Protein AF-A0A257RRU3-F1 (afdb_monomer_lite)

Foldseek 3Di:
DDQQDWQAWAFPDLPDLPTATQWTHDPVPDDIDGQVVVQVVCVVPPDPPPDDDDQKDWDDDPPDDIGIFGHPPNDTHSVNSVHHHDDD

Radius of gyration: 12.7 Å; chains: 1; bounding box: 30×25×32 Å

Sequence (88 aa):
MANCQITCITKPNVNSSHEHITHVGNPSVPWKLTVEQVIQNIDSNVDPRNGKTAYVGVQRPAGRRAYIQTYADGDWNNNLLSLNQCPL

pLDDT: mean 74.08, std 13.43, range [35.03, 88.19]

Structure (mmCIF, N/CA/C/O backbone):
data_AF-A0A257RRU3-F1
#
_entry.id   AF-A0A257RRU3-F1
#
loop_
_atom_site.group_PDB
_atom_site.id
_atom_site.type_symbol
_atom_site.label_atom_id
_atom_site.label_alt_id
_atom_site.label_comp_id
_atom_site.label_asym_id
_atom_site.label_entity_id
_atom_site.label_seq_id
_atom_site.pdbx_PDB_ins_code
_atom_site.Cartn_x
_atom_site.Cartn_y
_atom_site.Cartn_z
_atom_site.occupancy
_atom_site.B_iso_or_equiv
_atom_site.auth_seq_id
_atom_site.auth_comp_id
_atom_site.auth_asym_id
_atom_site.auth_atom_id
_atom_site.pdbx_PDB_model_num
ATOM 1 N N . MET A 1 1 ? -3.128 1.799 -21.212 1.00 42.00 1 MET A N 1
ATOM 2 C CA . MET A 1 1 ? -3.373 1.340 -19.829 1.00 42.00 1 MET A CA 1
ATOM 3 C C . MET A 1 1 ? -2.031 1.338 -19.125 1.00 42.00 1 MET A C 1
ATOM 5 O O . MET A 1 1 ? -1.135 0.638 -19.579 1.00 42.00 1 MET A O 1
ATOM 9 N N . ALA A 1 2 ? -1.844 2.201 -18.130 1.00 49.31 2 ALA A N 1
ATOM 10 C CA . ALA A 1 2 ? -0.610 2.229 -17.355 1.00 49.31 2 ALA A CA 1
ATOM 11 C C . ALA A 1 2 ? -0.738 1.198 -16.230 1.00 49.31 2 ALA A C 1
ATOM 13 O O . ALA A 1 2 ? -1.602 1.329 -15.367 1.00 49.31 2 ALA A O 1
ATOM 14 N N . ASN A 1 3 ? 0.088 0.154 -16.262 1.00 56.59 3 ASN A N 1
ATOM 15 C CA . ASN A 1 3 ? 0.179 -0.786 -15.154 1.00 56.59 3 ASN A CA 1
ATOM 16 C C . ASN A 1 3 ? 0.937 -0.091 -14.014 1.00 56.59 3 ASN A C 1
ATOM 18 O O . ASN A 1 3 ? 2.165 -0.015 -14.039 1.00 56.59 3 ASN A O 1
ATOM 22 N N . CYS A 1 4 ? 0.219 0.450 -13.028 1.00 63.72 4 CYS A N 1
ATOM 23 C CA . CYS A 1 4 ? 0.828 0.997 -11.815 1.00 63.72 4 CYS A CA 1
ATOM 24 C C . CYS A 1 4 ? 1.284 -0.153 -10.909 1.00 63.72 4 CYS A C 1
ATOM 26 O O . CYS A 1 4 ? 0.560 -0.595 -10.020 1.00 63.72 4 CYS A O 1
ATOM 28 N N . GLN A 1 5 ? 2.488 -0.669 -11.152 1.00 74.31 5 GLN A N 1
ATOM 29 C CA . GLN A 1 5 ? 3.081 -1.708 -10.315 1.00 74.31 5 GLN A CA 1
ATOM 30 C C . GLN A 1 5 ? 3.611 -1.098 -9.016 1.00 74.31 5 GLN A C 1
ATOM 32 O O . GLN A 1 5 ? 4.532 -0.286 -9.061 1.00 74.31 5 GLN A O 1
ATOM 37 N N . ILE A 1 6 ? 3.070 -1.519 -7.872 1.00 79.06 6 ILE A N 1
ATOM 38 C CA . ILE A 1 6 ? 3.619 -1.189 -6.552 1.00 79.06 6 ILE A CA 1
ATOM 39 C C . ILE A 1 6 ? 4.837 -2.080 -6.298 1.00 79.06 6 ILE A C 1
ATOM 41 O O . ILE A 1 6 ? 4.730 -3.304 -6.348 1.00 79.06 6 ILE A O 1
ATOM 45 N N . THR A 1 7 ? 5.984 -1.471 -6.012 1.00 82.44 7 THR A N 1
ATOM 46 C CA . THR A 1 7 ? 7.230 -2.182 -5.668 1.00 82.44 7 THR A CA 1
ATOM 47 C C . THR A 1 7 ? 7.798 -1.750 -4.316 1.00 82.44 7 THR A C 1
ATOM 49 O O . THR A 1 7 ? 8.727 -2.380 -3.814 1.00 82.44 7 THR A O 1
ATOM 52 N N . CYS A 1 8 ? 7.214 -0.728 -3.686 1.00 83.81 8 CYS A N 1
ATOM 53 C CA . CYS A 1 8 ? 7.547 -0.296 -2.334 1.00 83.81 8 CYS A CA 1
ATOM 54 C C . CYS A 1 8 ? 6.302 0.162 -1.558 1.00 83.81 8 CYS A C 1
ATOM 56 O O . CYS A 1 8 ? 5.305 0.589 -2.150 1.00 83.81 8 CYS A O 1
ATOM 58 N N . ILE A 1 9 ? 6.379 0.115 -0.227 1.00 86.69 9 ILE A N 1
ATOM 59 C CA . ILE A 1 9 ? 5.353 0.639 0.687 1.00 86.69 9 ILE A CA 1
ATOM 60 C C . ILE A 1 9 ? 5.980 1.548 1.745 1.00 86.69 9 ILE A C 1
ATOM 62 O O . ILE A 1 9 ? 7.163 1.451 2.029 1.00 86.69 9 ILE A O 1
ATOM 66 N N . THR A 1 10 ? 5.201 2.403 2.396 1.00 88.00 10 THR A N 1
ATOM 67 C CA . THR A 1 10 ? 5.632 3.137 3.595 1.00 88.00 10 THR A CA 1
ATOM 68 C C . THR A 1 10 ? 4.714 2.777 4.752 1.00 88.00 10 THR A C 1
ATOM 70 O O . THR A 1 10 ? 3.503 2.993 4.672 1.00 88.00 10 THR A O 1
ATOM 73 N N . LYS A 1 11 ? 5.288 2.273 5.846 1.00 85.69 11 LYS A N 1
ATOM 74 C CA . LYS A 1 11 ? 4.594 2.000 7.114 1.00 85.69 11 LYS A CA 1
ATOM 75 C C . LYS A 1 11 ? 5.348 2.652 8.283 1.00 85.69 11 LYS A C 1
ATOM 77 O O . LYS A 1 11 ? 6.576 2.709 8.211 1.00 85.69 11 LYS A O 1
ATOM 82 N N . PRO A 1 12 ? 4.663 3.155 9.327 1.00 80.50 12 PRO A N 1
ATOM 83 C CA . PRO A 1 12 ? 5.323 3.812 10.458 1.00 80.50 12 PRO A CA 1
ATOM 84 C C . PRO A 1 12 ? 6.327 2.890 11.158 1.00 80.50 12 PRO A C 1
ATOM 86 O O . PRO A 1 12 ? 7.461 3.293 11.405 1.00 80.50 12 PRO A O 1
ATOM 89 N N . ASN A 1 13 ? 5.952 1.628 11.396 1.00 79.81 13 ASN A 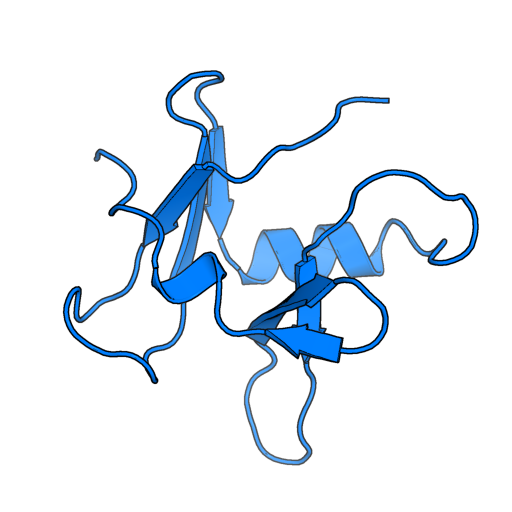N 1
ATOM 90 C CA . ASN A 1 13 ? 6.867 0.601 11.888 1.00 79.81 13 ASN A CA 1
ATOM 91 C C . ASN A 1 13 ? 7.234 -0.423 10.796 1.00 79.81 13 ASN A C 1
ATOM 93 O O . ASN A 1 13 ? 6.437 -1.278 10.400 1.00 79.81 13 ASN A O 1
ATOM 97 N N . VAL A 1 14 ? 8.493 -0.366 10.350 1.00 72.12 14 VAL A N 1
ATOM 98 C CA . VAL A 1 14 ? 9.059 -1.204 9.277 1.00 72.12 14 VAL A CA 1
ATOM 99 C C . VAL A 1 14 ? 9.040 -2.710 9.566 1.00 72.12 14 VAL A C 1
ATOM 101 O O . VAL A 1 14 ? 8.951 -3.505 8.632 1.00 72.12 14 VAL A O 1
ATOM 104 N N . ASN A 1 15 ? 9.044 -3.114 10.835 1.00 73.12 15 ASN A N 1
ATOM 105 C CA . ASN A 1 15 ? 9.124 -4.525 11.224 1.00 73.12 15 ASN A CA 1
ATOM 106 C C . ASN A 1 15 ? 7.757 -5.149 11.528 1.00 73.12 15 ASN A C 1
ATOM 108 O O . ASN A 1 15 ? 7.671 -6.347 11.777 1.00 73.12 15 ASN A O 1
ATOM 112 N N . SER A 1 16 ? 6.677 -4.365 11.514 1.00 73.62 16 SER A N 1
ATOM 113 C CA . SER A 1 16 ? 5.348 -4.890 11.824 1.00 73.62 16 SER A CA 1
ATOM 114 C C . SER A 1 16 ? 4.694 -5.552 10.614 1.00 73.62 16 SER A C 1
ATOM 116 O O . SER A 1 16 ? 4.710 -5.013 9.500 1.00 73.62 16 SER A O 1
ATOM 118 N N . SER A 1 17 ? 4.057 -6.694 10.864 1.00 67.44 17 SER A N 1
ATOM 119 C CA . SER A 1 17 ? 3.191 -7.420 9.933 1.00 67.44 17 SER A CA 1
ATOM 120 C C . SER A 1 17 ? 1.719 -7.007 10.027 1.00 67.44 17 SER A C 1
ATOM 122 O O . SER A 1 17 ? 0.903 -7.564 9.305 1.00 67.44 17 SER A O 1
ATOM 124 N N . HIS A 1 18 ? 1.360 -6.070 10.913 1.00 66.44 18 HIS A N 1
ATOM 125 C CA . HIS A 1 18 ? -0.030 -5.637 11.142 1.00 66.44 18 HIS A CA 1
ATOM 126 C C . HIS A 1 18 ? -0.220 -4.112 11.060 1.00 66.44 18 HIS A C 1
ATOM 128 O O . HIS A 1 18 ? -1.285 -3.603 11.399 1.00 66.44 18 HIS A O 1
ATOM 134 N N . GLU A 1 19 ? 0.807 -3.365 10.652 1.00 71.38 19 GLU A N 1
ATOM 135 C CA . GLU A 1 19 ? 0.720 -1.907 10.538 1.00 71.38 19 GLU A CA 1
ATOM 136 C C . GLU A 1 19 ? -0.038 -1.460 9.290 1.00 71.38 19 GLU A C 1
ATOM 138 O O . GLU A 1 19 ? -0.007 -2.098 8.236 1.00 71.38 19 GLU A O 1
ATOM 143 N N . HIS A 1 20 ? -0.653 -0.287 9.405 1.00 80.56 20 HIS A N 1
ATOM 144 C CA . HIS A 1 20 ? -1.293 0.377 8.285 1.00 80.56 20 HIS A CA 1
ATOM 145 C C . HIS A 1 20 ? -0.239 0.911 7.311 1.00 80.56 20 HIS A C 1
ATOM 147 O O . HIS A 1 20 ? 0.636 1.705 7.668 1.00 80.56 20 HIS A O 1
ATOM 153 N N . ILE A 1 21 ? -0.356 0.501 6.051 1.00 84.81 21 ILE A N 1
ATOM 154 C CA . ILE A 1 21 ? 0.364 1.136 4.951 1.00 84.81 21 ILE A CA 1
ATOM 155 C C . ILE A 1 21 ? -0.162 2.571 4.822 1.00 84.81 21 ILE A C 1
ATOM 157 O O . ILE A 1 21 ? -1.368 2.803 4.853 1.00 84.81 21 ILE A O 1
ATOM 161 N N . THR A 1 22 ? 0.743 3.535 4.689 1.00 88.19 22 THR A N 1
ATOM 162 C CA . THR A 1 22 ? 0.409 4.960 4.513 1.00 88.19 22 THR A CA 1
ATOM 163 C C . THR A 1 22 ? 0.598 5.404 3.071 1.00 88.19 22 THR A C 1
ATOM 165 O O . THR A 1 22 ? -0.226 6.144 2.537 1.00 88.19 22 THR A O 1
ATOM 168 N N . HIS A 1 23 ? 1.657 4.907 2.428 1.00 88.00 23 HIS A N 1
ATOM 169 C CA . HIS A 1 23 ? 1.990 5.210 1.044 1.00 88.00 23 HIS A CA 1
ATOM 170 C C . HIS A 1 23 ? 2.414 3.950 0.304 1.00 88.00 23 HIS A C 1
ATOM 172 O O . HIS A 1 23 ? 2.927 3.006 0.905 1.00 88.00 23 HIS A O 1
ATOM 178 N N . VAL A 1 24 ? 2.248 3.973 -1.010 1.00 85.88 24 VAL A N 1
ATOM 179 C CA . VAL A 1 24 ? 2.763 2.964 -1.934 1.00 85.88 24 VAL A CA 1
ATOM 180 C C . VAL A 1 24 ? 3.411 3.654 -3.120 1.00 85.88 24 VAL A C 1
ATOM 182 O O . VAL A 1 24 ? 3.068 4.794 -3.439 1.00 85.88 24 VAL A O 1
ATOM 185 N N . GLY A 1 25 ? 4.347 2.979 -3.773 1.00 84.81 25 GLY A N 1
ATOM 186 C CA . GLY A 1 25 ? 5.060 3.584 -4.884 1.00 84.81 25 GLY A CA 1
ATOM 187 C C . GLY A 1 25 ? 5.849 2.603 -5.724 1.00 84.81 25 GLY A C 1
ATOM 188 O O . GLY A 1 25 ? 5.841 1.388 -5.494 1.00 84.81 25 GLY A O 1
ATOM 189 N N . ASN A 1 26 ? 6.559 3.180 -6.688 1.00 82.25 26 ASN A N 1
ATOM 190 C CA . ASN A 1 26 ? 7.528 2.480 -7.508 1.00 82.25 26 ASN A CA 1
ATOM 191 C C . ASN A 1 26 ? 8.766 3.362 -7.726 1.00 82.25 26 ASN A C 1
ATOM 193 O O . ASN A 1 26 ? 8.692 4.324 -8.478 1.00 82.25 26 ASN A O 1
ATOM 197 N N . PRO A 1 27 ? 9.923 3.084 -7.107 1.00 79.69 27 PRO A N 1
ATOM 198 C CA . PRO A 1 27 ? 11.125 3.874 -7.368 1.00 79.69 27 PRO A CA 1
ATOM 199 C C . PRO A 1 27 ? 11.663 3.711 -8.798 1.00 79.69 27 PRO A C 1
ATOM 201 O O . PRO A 1 27 ? 12.333 4.612 -9.290 1.00 79.69 27 PRO A O 1
ATOM 204 N N . SER A 1 28 ? 11.369 2.600 -9.487 1.00 79.62 28 SER A N 1
ATOM 205 C CA . SER A 1 28 ? 11.780 2.388 -10.885 1.00 79.62 28 SER A CA 1
ATOM 206 C C . SER A 1 28 ? 10.973 3.231 -11.875 1.00 79.62 28 SER A C 1
ATOM 208 O O . SER A 1 28 ? 11.444 3.501 -12.976 1.00 79.62 28 SER A O 1
ATOM 210 N N . VAL A 1 29 ? 9.769 3.657 -11.489 1.00 79.81 29 VAL A N 1
ATOM 211 C CA . VAL A 1 29 ? 8.938 4.609 -12.232 1.00 79.81 29 VAL A CA 1
ATOM 212 C C . VAL A 1 29 ? 8.465 5.638 -11.212 1.00 79.81 29 VAL A C 1
ATOM 214 O O . VAL A 1 29 ? 7.449 5.386 -10.582 1.00 79.81 29 VAL A O 1
ATOM 217 N N . PRO A 1 30 ? 9.195 6.741 -10.981 1.00 76.88 30 PRO A N 1
ATOM 218 C CA . PRO A 1 30 ? 9.108 7.526 -9.751 1.00 76.88 30 PRO A CA 1
ATOM 219 C C . PRO A 1 30 ? 7.706 8.098 -9.524 1.00 76.88 30 PRO A C 1
ATOM 221 O O . PRO A 1 30 ? 7.344 9.159 -10.030 1.00 76.88 30 PRO A O 1
ATOM 224 N N . TRP A 1 31 ? 6.917 7.381 -8.731 1.00 82.44 31 TRP A N 1
ATOM 225 C CA . TRP A 1 31 ? 5.621 7.815 -8.238 1.00 82.44 31 TRP A CA 1
ATOM 226 C C . TRP A 1 31 ? 5.397 7.268 -6.832 1.00 82.44 31 TRP A C 1
ATOM 228 O O . TRP A 1 31 ? 5.887 6.196 -6.460 1.00 82.44 31 TRP A O 1
ATOM 238 N N . LYS A 1 32 ? 4.633 8.026 -6.049 1.00 84.19 32 LYS A N 1
ATOM 239 C CA . LYS A 1 32 ? 4.239 7.685 -4.686 1.00 84.19 32 LYS A CA 1
ATOM 240 C C . LYS A 1 32 ? 2.841 8.232 -4.443 1.00 84.19 32 LYS A C 1
ATOM 242 O O . LYS A 1 32 ? 2.588 9.400 -4.718 1.00 84.19 32 LYS A O 1
ATOM 247 N N . LEU A 1 33 ? 1.945 7.387 -3.952 1.00 85.44 33 LEU A N 1
ATOM 248 C CA . LEU A 1 33 ? 0.559 7.736 -3.651 1.00 85.44 33 LEU A CA 1
ATOM 249 C C . LEU A 1 33 ? 0.235 7.377 -2.206 1.00 85.44 33 LEU A C 1
ATOM 251 O O . LEU A 1 33 ? 0.775 6.408 -1.664 1.00 85.44 33 LEU A O 1
ATOM 255 N N . THR A 1 34 ? -0.665 8.137 -1.590 1.00 87.69 34 THR A N 1
ATOM 256 C CA . THR A 1 34 ? -1.238 7.761 -0.293 1.00 87.69 34 THR A CA 1
ATOM 257 C C . THR A 1 34 ? -2.212 6.599 -0.468 1.00 87.69 34 THR A C 1
ATOM 259 O O . THR A 1 34 ? -2.808 6.422 -1.532 1.00 87.69 34 THR A O 1
ATOM 262 N N . VAL A 1 35 ? -2.427 5.811 0.586 1.00 85.00 35 VAL A N 1
ATOM 263 C CA . VAL A 1 35 ? -3.453 4.753 0.561 1.00 85.00 35 VAL A CA 1
ATOM 264 C C . VAL A 1 35 ? -4.840 5.317 0.255 1.00 85.00 35 VAL A C 1
ATOM 266 O O . VAL A 1 35 ? -5.597 4.694 -0.478 1.00 85.00 35 VAL A O 1
ATOM 269 N N . GLU A 1 36 ? -5.157 6.518 0.731 1.00 84.94 36 GLU A N 1
ATOM 270 C CA . GLU A 1 36 ? -6.419 7.197 0.419 1.00 84.94 36 GLU A CA 1
ATOM 271 C C . GLU A 1 36 ? -6.557 7.490 -1.081 1.00 84.94 36 GLU A C 1
ATOM 273 O O . GLU A 1 36 ? -7.603 7.208 -1.659 1.00 84.94 36 GLU A O 1
ATOM 278 N N . GLN A 1 37 ? -5.492 7.968 -1.734 1.00 83.56 37 GLN A N 1
ATOM 279 C CA . GLN A 1 37 ? -5.476 8.183 -3.186 1.00 83.56 37 GLN A CA 1
ATOM 280 C C . GLN A 1 37 ? -5.605 6.864 -3.949 1.00 83.56 37 GLN A C 1
ATOM 282 O O . GLN A 1 37 ? -6.313 6.793 -4.948 1.00 83.56 37 GLN A O 1
ATOM 287 N N . VAL A 1 38 ? -4.960 5.794 -3.474 1.00 81.06 38 VAL A N 1
ATOM 288 C CA . VAL A 1 38 ? -5.106 4.455 -4.065 1.00 81.06 38 VAL A CA 1
ATOM 289 C C . VAL A 1 38 ? -6.547 3.967 -3.946 1.00 81.06 38 VAL A C 1
ATOM 291 O O . VAL A 1 38 ? -7.103 3.496 -4.932 1.00 81.06 38 VAL A O 1
ATOM 294 N N . ILE A 1 39 ? -7.171 4.123 -2.775 1.00 82.75 39 ILE A N 1
ATOM 295 C CA . ILE A 1 39 ? -8.576 3.767 -2.549 1.00 82.75 39 ILE A CA 1
ATOM 296 C C . ILE A 1 39 ? -9.482 4.562 -3.490 1.00 82.75 39 ILE A C 1
ATOM 298 O O . ILE A 1 39 ? -10.306 3.963 -4.169 1.00 82.75 39 ILE A O 1
ATOM 302 N N . GLN A 1 40 ? -9.290 5.878 -3.593 1.00 82.06 40 GLN A N 1
ATOM 303 C CA . GLN A 1 40 ? -10.054 6.729 -4.509 1.00 82.06 40 GLN A CA 1
ATOM 304 C C . GLN A 1 40 ? -9.875 6.315 -5.972 1.00 82.06 40 GLN A C 1
ATOM 306 O O . GLN A 1 40 ? -10.848 6.284 -6.722 1.00 82.06 40 GLN A O 1
ATOM 311 N N . ASN A 1 41 ? -8.655 5.962 -6.383 1.00 76.62 41 ASN A N 1
ATOM 312 C CA . ASN A 1 41 ? -8.365 5.509 -7.742 1.00 76.62 41 ASN A CA 1
ATOM 313 C C . ASN A 1 41 ? -9.008 4.151 -8.049 1.00 76.62 41 ASN A C 1
ATOM 315 O O . ASN A 1 41 ? -9.502 3.964 -9.162 1.00 76.62 41 ASN A O 1
ATOM 319 N N . ILE 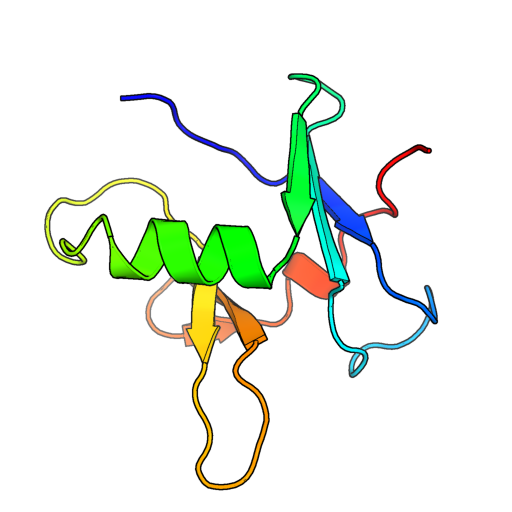A 1 42 ? -9.016 3.226 -7.081 1.00 75.94 42 ILE A N 1
ATOM 320 C CA . ILE A 1 42 ? -9.694 1.923 -7.185 1.00 75.94 42 ILE A CA 1
ATOM 321 C C . ILE A 1 42 ? -11.216 2.119 -7.224 1.00 75.94 42 ILE A C 1
ATOM 323 O O . ILE A 1 42 ? -11.883 1.520 -8.062 1.00 75.94 42 ILE A O 1
ATOM 327 N N . ASP A 1 43 ? -11.759 2.998 -6.380 1.00 75.00 43 ASP A N 1
ATOM 328 C CA . ASP A 1 43 ? -13.189 3.330 -6.353 1.00 75.00 43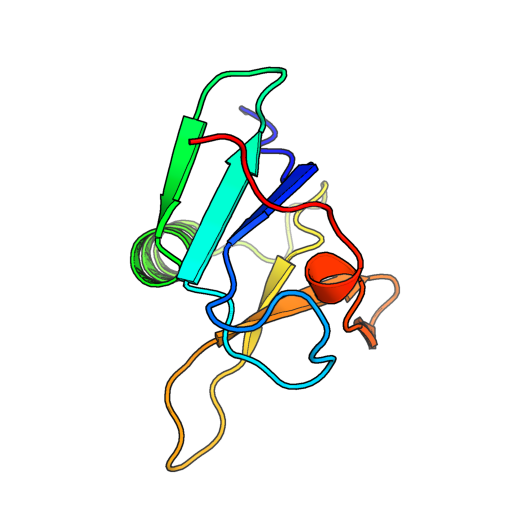 ASP A CA 1
ATOM 329 C C . ASP A 1 43 ? -13.648 4.071 -7.611 1.00 75.00 43 ASP A C 1
ATOM 331 O O . ASP A 1 43 ? -14.801 3.941 -8.008 1.00 75.00 43 ASP A O 1
ATOM 335 N N . SER A 1 44 ? -12.761 4.836 -8.252 1.00 72.12 44 SER A N 1
ATOM 336 C CA . SER A 1 44 ? -13.068 5.570 -9.485 1.00 72.12 44 SER A CA 1
ATOM 337 C C . SER A 1 44 ? -12.877 4.726 -10.754 1.00 72.12 44 SER A C 1
ATOM 339 O O . SER A 1 44 ? -13.483 5.035 -11.776 1.00 72.12 44 SER A O 1
ATOM 341 N N . ASN A 1 45 ? -12.077 3.652 -10.713 1.00 61.59 45 ASN A N 1
ATOM 342 C CA . ASN A 1 45 ? -11.894 2.687 -11.810 1.00 61.59 45 ASN A CA 1
ATOM 343 C C . ASN A 1 45 ? -12.621 1.367 -11.513 1.00 61.59 45 ASN A C 1
ATOM 345 O O . ASN A 1 45 ? -12.013 0.296 -11.456 1.00 61.59 45 ASN A O 1
ATOM 349 N N . VAL A 1 46 ? -13.938 1.442 -11.319 1.00 49.59 46 VAL A N 1
ATOM 350 C CA . VAL A 1 46 ? -14.799 0.270 -11.124 1.00 49.59 46 VAL A CA 1
ATOM 351 C C . VAL A 1 46 ? -14.844 -0.583 -12.397 1.00 49.59 46 VAL A C 1
ATOM 353 O O . VAL A 1 46 ? -15.744 -0.434 -13.216 1.00 49.59 46 VAL A O 1
ATOM 356 N N . ASP A 1 47 ? -13.911 -1.523 -12.546 1.00 41.72 47 ASP A N 1
ATOM 357 C CA . ASP A 1 47 ? -14.193 -2.789 -13.226 1.00 41.72 47 ASP A CA 1
ATOM 358 C C . ASP A 1 47 ? -13.288 -3.932 -12.718 1.00 41.72 47 ASP A C 1
ATOM 360 O O . ASP A 1 47 ? -12.193 -4.152 -13.241 1.00 41.72 47 ASP A O 1
ATOM 364 N N . PRO A 1 48 ? -13.733 -4.713 -11.717 1.00 44.75 48 PRO A N 1
ATOM 365 C CA . PRO A 1 48 ? -13.025 -5.914 -11.275 1.00 44.75 48 PRO A CA 1
ATOM 366 C C . PRO A 1 48 ? -13.094 -7.081 -12.283 1.00 44.75 48 PRO A C 1
ATOM 368 O O . PRO A 1 48 ? -12.565 -8.152 -11.991 1.00 44.75 48 PRO A O 1
ATOM 371 N N . ARG A 1 49 ? -13.748 -6.925 -13.449 1.00 37.19 49 ARG A N 1
ATOM 372 C CA . ARG A 1 49 ? -13.962 -8.005 -14.434 1.00 37.19 49 ARG A CA 1
ATOM 373 C C . ARG A 1 49 ? -13.128 -7.873 -15.705 1.00 37.19 49 ARG A C 1
ATOM 375 O O . ARG A 1 49 ? -12.986 -8.862 -16.420 1.00 37.19 49 ARG A O 1
ATOM 382 N N . ASN A 1 50 ? -12.520 -6.719 -15.973 1.00 35.03 50 ASN A N 1
ATOM 383 C CA . ASN A 1 50 ? -11.651 -6.544 -17.139 1.00 35.03 50 ASN A CA 1
ATOM 384 C C . ASN A 1 50 ? -10.203 -6.895 -16.804 1.00 35.03 50 ASN A C 1
ATOM 386 O O . ASN A 1 50 ? -9.326 -6.043 -16.672 1.00 35.03 50 ASN A O 1
ATOM 390 N N . GLY A 1 51 ? -9.991 -8.204 -16.646 1.00 38.62 51 GLY A N 1
ATOM 391 C CA . GLY A 1 51 ? -8.739 -8.835 -16.264 1.00 38.62 51 GLY A CA 1
ATOM 392 C C . GLY A 1 51 ? -7.491 -8.182 -16.855 1.00 38.62 51 GLY A C 1
ATOM 393 O O . GLY A 1 51 ? -7.235 -8.281 -18.053 1.00 38.62 51 GLY A O 1
ATOM 394 N N . LYS A 1 52 ? -6.696 -7.572 -15.968 1.00 38.41 52 LYS A N 1
ATOM 395 C CA . LYS A 1 52 ? -5.236 -7.722 -15.854 1.00 38.41 52 LYS A CA 1
ATOM 396 C C . LYS A 1 52 ? -4.698 -6.839 -14.715 1.00 38.41 52 LYS A C 1
ATOM 398 O O . LYS A 1 52 ? -4.712 -5.617 -14.794 1.00 38.41 52 LYS A O 1
ATOM 403 N N . THR A 1 53 ? -4.128 -7.499 -13.702 1.00 50.12 53 THR A N 1
ATOM 404 C CA . THR A 1 53 ? -3.059 -6.986 -12.813 1.00 50.12 53 THR A CA 1
ATOM 405 C C . THR A 1 53 ? -3.368 -5.786 -11.904 1.00 50.12 53 THR A C 1
ATOM 407 O O . THR A 1 53 ? -2.577 -4.854 -11.812 1.00 50.12 53 THR A O 1
ATOM 410 N N . ALA A 1 54 ? -4.439 -5.854 -11.112 1.00 53.44 54 ALA A N 1
ATOM 411 C CA . ALA A 1 54 ? -4.444 -5.192 -9.806 1.00 53.44 54 ALA A CA 1
ATOM 412 C C . A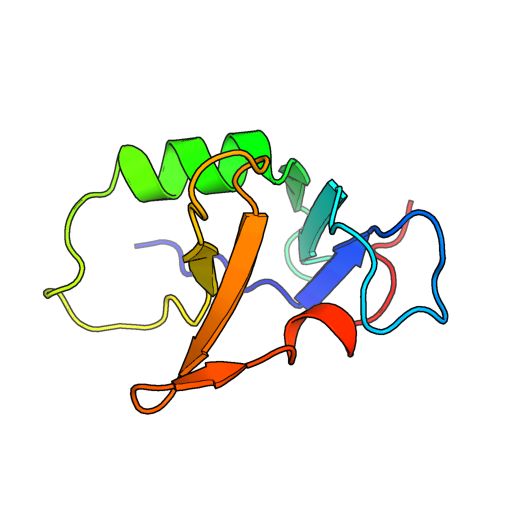LA A 1 54 ? -4.375 -6.272 -8.723 1.00 53.44 54 ALA A C 1
ATOM 414 O O . ALA A 1 54 ? -5.395 -6.785 -8.282 1.00 53.44 54 ALA A O 1
ATOM 415 N N . TYR A 1 55 ? -3.163 -6.617 -8.282 1.00 68.31 55 TYR A N 1
ATOM 416 C CA . TYR A 1 55 ? -2.976 -7.469 -7.105 1.00 68.31 55 TYR A CA 1
ATOM 417 C C . TYR A 1 55 ? -3.341 -6.742 -5.811 1.00 68.31 55 TYR A C 1
ATOM 419 O O . TYR A 1 55 ? -2.988 -7.229 -4.754 1.00 68.31 55 TYR A O 1
ATOM 427 N N . VAL A 1 56 ? -3.950 -5.555 -5.847 1.00 73.38 56 VAL A N 1
ATOM 428 C CA . VAL A 1 56 ? -4.228 -4.742 -4.661 1.00 73.38 56 VAL A CA 1
ATOM 429 C C . VAL A 1 56 ? -5.697 -4.361 -4.645 1.00 73.38 56 VAL A C 1
ATOM 431 O O . VAL A 1 56 ? -6.187 -3.732 -5.579 1.00 73.38 56 VAL A O 1
ATOM 434 N N . GLY A 1 57 ? -6.383 -4.746 -3.574 1.00 78.06 57 GLY A N 1
ATOM 435 C CA . GLY A 1 57 ? -7.779 -4.420 -3.320 1.00 78.06 57 GLY A CA 1
ATOM 436 C C . GLY A 1 57 ? -7.946 -3.593 -2.049 1.00 78.06 57 GLY A C 1
ATOM 437 O O . GLY A 1 57 ? -7.025 -3.471 -1.239 1.00 78.06 57 GLY A O 1
ATOM 438 N N . VAL A 1 58 ? -9.142 -3.030 -1.874 1.00 83.44 58 VAL A N 1
ATOM 439 C CA . VAL A 1 58 ? -9.513 -2.255 -0.684 1.00 83.44 58 VAL A CA 1
ATOM 440 C C . VAL A 1 58 ? -10.373 -3.110 0.239 1.00 83.44 58 VAL A C 1
ATOM 442 O O . VAL A 1 58 ? -11.465 -3.538 -0.130 1.00 83.44 58 VAL A O 1
ATOM 445 N N . GLN A 1 59 ? -9.903 -3.306 1.464 1.00 84.19 59 GLN A N 1
ATOM 446 C CA . GLN A 1 59 ? -10.649 -3.914 2.556 1.00 84.19 59 GLN A CA 1
ATOM 447 C C . GLN A 1 59 ? -11.390 -2.829 3.344 1.00 84.19 59 GLN A C 1
ATOM 449 O O . GLN A 1 59 ? -10.808 -1.811 3.730 1.00 84.19 59 GLN A O 1
ATOM 454 N N . ARG A 1 60 ? -12.685 -3.051 3.598 1.00 86.88 60 ARG A N 1
ATOM 455 C CA . ARG A 1 60 ? -13.569 -2.131 4.335 1.00 86.88 60 ARG A CA 1
ATOM 456 C C . ARG A 1 60 ? -14.279 -2.868 5.477 1.00 86.88 60 ARG A C 1
ATOM 458 O O . ARG A 1 60 ? -15.455 -3.203 5.343 1.00 86.88 60 ARG A O 1
ATOM 465 N N . PRO A 1 61 ? -13.593 -3.151 6.596 1.00 83.50 61 PRO A N 1
ATOM 466 C CA . PRO A 1 61 ? -14.228 -3.797 7.737 1.00 83.50 61 PRO A CA 1
ATOM 467 C C . PRO A 1 61 ? -15.191 -2.831 8.433 1.00 83.50 61 PRO A C 1
ATOM 469 O O . PRO A 1 61 ? -14.876 -1.653 8.615 1.00 83.50 61 PRO A O 1
ATOM 472 N N . ALA A 1 62 ? -16.337 -3.337 8.891 1.00 86.69 62 ALA A N 1
ATOM 473 C CA . ALA A 1 62 ? -17.274 -2.551 9.688 1.00 86.69 62 ALA A CA 1
ATOM 474 C C . ALA A 1 62 ? -16.584 -1.995 10.950 1.00 86.69 62 ALA A C 1
ATOM 476 O O . ALA A 1 62 ? -15.940 -2.733 11.697 1.00 86.69 62 ALA A O 1
ATOM 477 N N . GLY A 1 63 ? -16.695 -0.682 11.173 1.00 84.88 63 GLY A N 1
ATOM 478 C CA . GLY A 1 63 ? -16.106 -0.006 12.335 1.00 84.88 63 GLY A CA 1
ATOM 479 C C . GLY A 1 63 ? -14.586 0.206 12.285 1.00 84.88 63 GLY A C 1
ATOM 480 O O . GLY A 1 63 ? -14.011 0.622 13.288 1.00 84.88 63 GLY A O 1
ATOM 481 N N . ARG A 1 64 ? -13.913 -0.056 11.153 1.00 82.00 64 ARG A N 1
ATOM 482 C CA . ARG A 1 64 ? -12.474 0.217 10.969 1.00 82.00 64 ARG A CA 1
ATOM 483 C C . ARG A 1 64 ? -12.230 1.089 9.739 1.00 82.00 64 ARG A C 1
ATOM 485 O O . ARG A 1 64 ? -13.049 1.145 8.827 1.00 82.00 64 ARG A O 1
ATOM 492 N N . ARG A 1 65 ? -11.079 1.769 9.709 1.00 80.75 65 ARG A N 1
ATOM 493 C CA . ARG A 1 65 ? -10.639 2.508 8.518 1.00 80.75 65 ARG A CA 1
ATOM 494 C C . ARG A 1 65 ? -10.387 1.532 7.371 1.00 80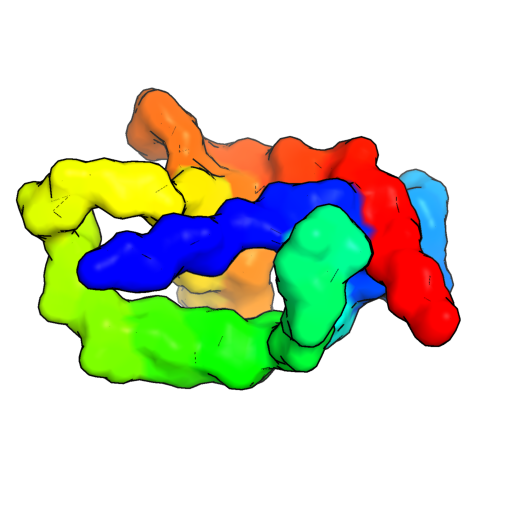.75 65 ARG A C 1
ATOM 496 O O . ARG A 1 65 ? -9.843 0.451 7.596 1.00 80.75 65 ARG A O 1
ATOM 503 N N . ALA A 1 66 ? -10.764 1.937 6.163 1.00 84.94 66 ALA A N 1
ATOM 504 C CA . ALA A 1 66 ? -10.435 1.191 4.960 1.00 84.94 66 ALA A CA 1
ATOM 505 C C . ALA A 1 66 ? -8.913 1.117 4.783 1.00 84.94 66 ALA A C 1
ATOM 507 O O . ALA A 1 66 ? -8.193 2.063 5.110 1.00 84.94 66 ALA A O 1
ATOM 508 N N . TYR A 1 67 ? -8.429 -0.007 4.274 1.00 83.88 67 TYR A N 1
ATOM 509 C CA . TYR A 1 67 ? -7.012 -0.224 4.009 1.00 83.88 67 TYR A CA 1
ATOM 510 C C . TYR A 1 67 ? -6.835 -1.045 2.737 1.00 83.88 67 TYR A C 1
ATOM 512 O O . TYR A 1 67 ? -7.770 -1.683 2.258 1.00 83.88 67 TYR A O 1
ATOM 520 N N . ILE A 1 68 ? -5.628 -1.018 2.181 1.00 83.25 68 ILE A N 1
ATOM 521 C CA . ILE A 1 68 ? -5.283 -1.809 1.002 1.00 83.25 68 ILE A CA 1
ATOM 522 C C . ILE A 1 68 ? -4.593 -3.109 1.406 1.00 83.25 68 ILE A C 1
ATOM 524 O O . ILE A 1 68 ? -3.794 -3.134 2.343 1.00 83.25 68 ILE A O 1
ATOM 528 N N . GLN A 1 69 ? -4.885 -4.181 0.683 1.00 80.38 69 GLN A N 1
ATOM 529 C CA . GLN A 1 69 ? -4.226 -5.476 0.824 1.00 80.38 69 GLN A CA 1
ATOM 530 C C . GLN A 1 69 ? -3.991 -6.096 -0.540 1.00 80.38 69 GLN A C 1
ATOM 532 O O . GLN A 1 69 ? -4.632 -5.716 -1.522 1.00 80.38 69 GLN A O 1
ATOM 537 N N . THR A 1 70 ? -3.071 -7.059 -0.598 1.00 79.44 70 THR A N 1
ATOM 538 C CA . THR A 1 70 ? -2.898 -7.824 -1.822 1.00 79.44 70 THR A CA 1
ATOM 539 C C . THR A 1 70 ? -4.105 -8.740 -2.013 1.00 79.44 70 THR A C 1
ATOM 541 O O . THR A 1 70 ? -4.509 -9.406 -1.067 1.00 79.44 70 THR A O 1
ATOM 544 N N . TYR A 1 71 ? -4.666 -8.804 -3.214 1.00 73.56 71 TYR A N 1
ATOM 545 C CA . TYR A 1 71 ? -5.651 -9.807 -3.601 1.00 73.56 71 TYR A CA 1
ATOM 546 C C . TYR A 1 71 ? -5.101 -10.582 -4.799 1.00 73.56 71 TYR A C 1
ATOM 548 O O . TYR A 1 71 ? -4.882 -10.007 -5.866 1.00 73.56 71 TYR A O 1
ATOM 556 N N . ALA A 1 72 ? -4.797 -11.860 -4.598 1.00 68.44 72 ALA A N 1
ATOM 557 C CA . ALA A 1 72 ? -4.186 -12.733 -5.598 1.00 68.44 72 ALA A CA 1
ATOM 558 C C . ALA A 1 72 ? -4.802 -14.128 -5.488 1.00 68.44 72 ALA A C 1
ATOM 560 O O . ALA A 1 72 ? -5.099 -14.574 -4.385 1.00 68.44 72 ALA A O 1
ATOM 561 N N . ASP A 1 73 ? -5.016 -14.796 -6.623 1.00 65.50 73 ASP A N 1
ATOM 562 C CA . ASP A 1 73 ? -5.512 -16.181 -6.671 1.00 65.50 73 ASP A CA 1
ATOM 563 C C . ASP A 1 73 ? -6.820 -16.423 -5.887 1.00 65.50 73 ASP A C 1
ATOM 565 O O . ASP A 1 73 ? -7.084 -17.516 -5.396 1.00 65.50 73 ASP A O 1
ATOM 569 N N . GLY A 1 74 ? -7.664 -15.390 -5.782 1.00 67.25 74 GLY A N 1
ATOM 570 C CA . GLY A 1 74 ? -8.932 -15.444 -5.051 1.00 67.25 74 GLY A CA 1
ATOM 571 C C . GLY A 1 74 ? -8.826 -15.177 -3.545 1.00 67.25 74 GLY A C 1
ATOM 572 O O . GLY A 1 74 ? -9.864 -15.147 -2.882 1.00 67.25 74 GLY A O 1
ATOM 573 N N . ASP A 1 75 ? -7.623 -14.923 -3.018 1.00 73.44 75 ASP A N 1
ATOM 574 C CA . ASP A 1 75 ? -7.353 -14.781 -1.585 1.00 73.44 75 ASP A CA 1
ATOM 575 C C . ASP A 1 75 ? -6.674 -13.445 -1.214 1.00 73.44 75 ASP A C 1
ATOM 577 O O . ASP A 1 75 ? -5.952 -12.825 -2.008 1.00 73.44 75 ASP A O 1
ATOM 581 N N . TRP A 1 76 ? -6.928 -12.984 0.015 1.00 75.44 76 TRP A N 1
ATOM 582 C CA . TRP A 1 76 ? -6.367 -11.751 0.565 1.00 75.44 76 TRP A CA 1
ATOM 583 C C . TRP A 1 76 ? -5.044 -12.040 1.264 1.00 75.44 76 TRP A C 1
ATOM 585 O O . TRP A 1 76 ? -4.993 -12.688 2.304 1.00 75.44 76 TRP A O 1
ATOM 595 N N . ASN A 1 77 ? -3.966 -11.476 0.731 1.00 73.50 77 ASN A N 1
ATOM 596 C CA . ASN A 1 77 ? -2.616 -11.705 1.214 1.00 73.50 77 ASN A CA 1
ATOM 597 C C . ASN A 1 77 ? -1.955 -10.416 1.715 1.00 73.50 77 ASN A C 1
ATOM 599 O O . ASN A 1 77 ? -2.189 -9.308 1.227 1.00 73.50 77 ASN A O 1
ATOM 603 N N . ASN A 1 78 ? -1.044 -10.576 2.673 1.00 71.88 78 ASN A N 1
ATOM 604 C CA . ASN A 1 78 ? -0.261 -9.484 3.251 1.00 71.88 78 ASN A CA 1
ATOM 605 C C . ASN A 1 78 ? 1.052 -9.218 2.491 1.00 71.88 78 ASN A C 1
ATOM 607 O O . ASN A 1 78 ? 1.965 -8.615 3.048 1.00 71.88 78 ASN A O 1
ATOM 611 N N . ASN A 1 79 ? 1.163 -9.633 1.224 1.00 73.50 79 ASN A N 1
ATOM 612 C CA . ASN A 1 79 ? 2.405 -9.536 0.442 1.00 73.50 79 ASN A CA 1
ATOM 613 C C . ASN A 1 79 ? 2.927 -8.095 0.328 1.00 73.50 79 ASN A C 1
ATOM 615 O O . ASN A 1 79 ? 4.136 -7.879 0.303 1.00 73.50 79 ASN A O 1
ATOM 619 N N . LEU A 1 80 ? 2.034 -7.095 0.329 1.00 74.06 80 LEU A N 1
ATOM 620 C CA . LEU A 1 80 ? 2.429 -5.684 0.406 1.00 74.06 80 LEU A CA 1
ATOM 621 C C . LEU A 1 80 ? 3.292 -5.372 1.641 1.00 74.06 80 LEU A C 1
ATOM 623 O O . LEU A 1 80 ? 4.204 -4.560 1.544 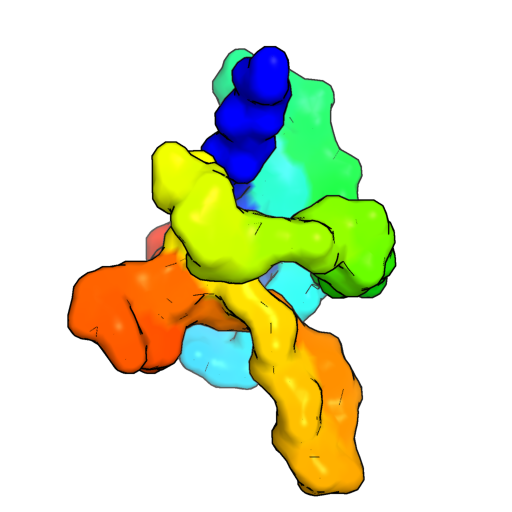1.00 74.06 80 LEU A O 1
ATOM 627 N N . LEU A 1 81 ? 3.043 -6.015 2.787 1.00 75.81 81 LEU A N 1
ATOM 628 C CA . LEU A 1 81 ? 3.782 -5.776 4.035 1.00 75.81 81 LEU A CA 1
ATOM 629 C C . LEU A 1 81 ? 5.209 -6.333 4.017 1.00 75.81 81 LEU A C 1
ATOM 631 O O . LEU A 1 81 ? 6.010 -5.936 4.870 1.00 75.81 81 LEU A O 1
ATOM 635 N N . SER A 1 82 ? 5.507 -7.208 3.053 1.00 76.81 82 SER A N 1
ATOM 636 C CA . SER A 1 82 ? 6.837 -7.753 2.767 1.00 76.81 82 SER A CA 1
ATOM 637 C C . SER A 1 82 ? 7.651 -6.884 1.804 1.00 76.81 82 SER A C 1
ATOM 639 O O . SER A 1 82 ? 8.827 -7.168 1.592 1.00 76.81 82 SER A O 1
ATOM 641 N N . LEU A 1 83 ? 7.056 -5.845 1.204 1.00 79.62 83 LEU A N 1
ATOM 642 C CA . LEU A 1 83 ? 7.783 -4.928 0.328 1.00 79.62 83 LEU A CA 1
ATOM 643 C C . LEU A 1 83 ? 8.676 -3.975 1.132 1.00 79.62 83 LEU A C 1
ATOM 645 O O . LEU A 1 83 ? 8.395 -3.627 2.282 1.00 79.62 83 LEU A O 1
ATOM 649 N N . ASN A 1 84 ? 9.746 -3.517 0.483 1.00 83.38 84 ASN A N 1
ATOM 650 C CA . ASN A 1 84 ? 10.679 -2.556 1.061 1.00 83.38 84 ASN A CA 1
ATOM 651 C C . ASN A 1 84 ? 10.016 -1.193 1.304 1.00 83.38 84 ASN A C 1
ATOM 653 O O . ASN A 1 84 ? 9.055 -0.815 0.624 1.00 83.38 84 ASN A O 1
ATOM 657 N N . GLN A 1 85 ? 10.591 -0.433 2.242 1.00 83.62 85 GLN A N 1
ATOM 658 C CA . GLN A 1 85 ? 10.261 0.979 2.427 1.00 83.62 85 GLN A CA 1
ATOM 659 C C . GLN A 1 85 ? 10.454 1.743 1.113 1.00 83.62 85 GLN A C 1
ATOM 661 O O . GLN A 1 85 ? 11.493 1.604 0.464 1.00 83.62 85 GLN A O 1
ATOM 666 N N . CYS A 1 86 ? 9.473 2.556 0.723 1.00 83.56 86 CYS A N 1
ATOM 667 C CA . CYS A 1 86 ? 9.683 3.491 -0.374 1.00 83.56 86 CYS A CA 1
ATOM 668 C C . CYS A 1 86 ? 10.810 4.457 -0.004 1.00 83.56 86 CYS A C 1
ATOM 670 O O . CYS A 1 86 ? 10.750 5.033 1.088 1.00 83.56 86 CYS A O 1
ATOM 672 N N . PRO A 1 87 ? 11.804 4.660 -0.890 1.00 78.31 87 PRO A N 1
ATOM 673 C CA . PRO A 1 87 ? 12.820 5.670 -0.655 1.00 78.31 87 PRO A CA 1
ATOM 674 C C . PRO A 1 87 ? 12.146 7.036 -0.475 1.00 78.31 87 PRO A C 1
ATOM 676 O O . PRO A 1 87 ? 11.092 7.306 -1.068 1.00 78.31 87 PRO A O 1
ATOM 679 N N . LEU A 1 88 ? 12.715 7.834 0.427 1.00 61.38 88 LEU A N 1
ATOM 680 C CA . LEU A 1 88 ? 12.326 9.227 0.626 1.00 61.38 88 LEU A CA 1
ATOM 681 C C . LEU A 1 88 ? 12.744 10.067 -0.578 1.00 61.38 88 LEU A C 1
ATOM 683 O O . LEU A 1 88 ? 13.865 9.834 -1.085 1.00 61.38 88 LEU A O 1
#

Secondary structure (DSSP, 8-state):
-------EEE-SSTT-SSPPP-EEEETTTTEEEEHHHHHHHHHHS--TTS-S---EEEE--TTS--EEEEEETTEEE-GGGGSEEPP-